Protein AF-A0A0L0F547-F1 (afdb_monomer_lite)

InterPro domains:
  IPR004342 EXS, C-terminal [PF03124] (2-113)

Structure (mmCIF, N/CA/C/O backbone):
data_AF-A0A0L0F547-F1
#
_entry.id   AF-A0A0L0F547-F1
#
loop_
_atom_site.group_PDB
_atom_site.id
_atom_site.type_symbol
_atom_site.label_atom_id
_atom_site.label_alt_id
_atom_site.label_comp_id
_atom_site.label_asym_id
_atom_site.label_entity_id
_atom_site.label_seq_id
_atom_site.pdbx_PDB_ins_code
_atom_site.Cartn_x
_atom_site.Cartn_y
_atom_site.Cartn_z
_atom_site.occupancy
_atom_site.B_iso_or_equiv
_atom_site.auth_seq_id
_atom_site.auth_comp_id
_atom_site.auth_asym_id
_atom_site.auth_atom_id
_atom_site.pdbx_PDB_model_num
ATOM 1 N N . MET A 1 1 ? 8.866 -9.710 11.357 1.00 60.00 1 MET A N 1
ATOM 2 C CA . MET A 1 1 ? 8.209 -8.411 11.625 1.00 60.00 1 MET A CA 1
ATOM 3 C C . MET A 1 1 ? 7.460 -7.922 10.390 1.00 60.00 1 MET A C 1
ATOM 5 O O . MET A 1 1 ? 6.244 -7.974 10.393 1.00 60.00 1 MET A O 1
ATOM 9 N N . VAL A 1 2 ? 8.153 -7.614 9.287 1.00 67.81 2 VAL A N 1
ATOM 10 C CA . VAL A 1 2 ? 7.543 -7.218 7.998 1.00 67.81 2 VAL A CA 1
ATOM 11 C C . VAL A 1 2 ? 6.485 -8.219 7.492 1.00 67.81 2 VAL A C 1
ATOM 13 O O . VAL A 1 2 ? 5.371 -7.823 7.172 1.00 67.81 2 VAL A O 1
ATOM 16 N N . GLY A 1 3 ? 6.766 -9.528 7.524 1.00 71.56 3 GLY A N 1
ATOM 17 C CA . GLY A 1 3 ? 5.803 -10.561 7.097 1.00 71.56 3 GLY A CA 1
ATOM 18 C C . GLY A 1 3 ? 4.481 -10.589 7.882 1.00 71.56 3 GLY A C 1
ATOM 19 O O . GLY A 1 3 ? 3.461 -11.004 7.344 1.00 71.56 3 GLY A O 1
ATOM 20 N N . ARG A 1 4 ? 4.462 -10.091 9.127 1.00 71.50 4 ARG A N 1
ATOM 21 C CA . ARG A 1 4 ? 3.231 -9.993 9.931 1.00 71.50 4 ARG A CA 1
ATOM 22 C C . ARG A 1 4 ? 2.361 -8.803 9.530 1.00 71.50 4 ARG A C 1
ATOM 24 O O . ARG A 1 4 ? 1.150 -8.873 9.695 1.00 71.50 4 ARG A O 1
ATOM 31 N N . VAL A 1 5 ? 2.953 -7.749 8.963 1.00 73.50 5 VAL A N 1
ATOM 32 C CA . VAL A 1 5 ? 2.209 -6.623 8.372 1.00 73.50 5 VAL A CA 1
ATOM 33 C C . VAL A 1 5 ? 1.443 -7.101 7.139 1.00 73.50 5 VAL A C 1
ATOM 35 O O . VAL A 1 5 ? 0.249 -6.834 7.016 1.00 73.50 5 VAL A O 1
ATOM 38 N N . PHE A 1 6 ? 2.096 -7.901 6.293 1.00 73.06 6 PHE A N 1
ATOM 39 C CA . PHE A 1 6 ? 1.463 -8.543 5.139 1.00 73.06 6 PHE A CA 1
ATOM 40 C C . PHE A 1 6 ? 0.390 -9.566 5.544 1.00 73.06 6 PHE A C 1
ATOM 42 O O . PHE A 1 6 ? -0.667 -9.626 4.924 1.00 73.06 6 PHE A O 1
ATOM 49 N N . ALA A 1 7 ? 0.614 -10.314 6.628 1.00 77.19 7 ALA A N 1
ATOM 50 C CA . ALA A 1 7 ? -0.363 -11.250 7.188 1.00 77.19 7 ALA A CA 1
ATOM 51 C C . ALA A 1 7 ? -1.404 -10.596 8.122 1.00 77.19 7 ALA A C 1
ATOM 53 O O . ALA A 1 7 ? -2.199 -11.311 8.734 1.00 77.19 7 ALA A O 1
ATOM 54 N N . SER A 1 8 ? -1.438 -9.260 8.227 1.00 70.56 8 SER A N 1
ATOM 55 C CA . SER A 1 8 ? -2.289 -8.532 9.182 1.00 70.56 8 SER A CA 1
ATOM 56 C C . SER A 1 8 ? -3.798 -8.818 9.140 1.00 70.56 8 SER A C 1
ATOM 58 O O . SER A 1 8 ? -4.406 -8.685 10.202 1.00 70.56 8 SER A O 1
ATOM 60 N N . PRO A 1 9 ? -4.433 -9.254 8.026 1.00 70.00 9 PRO A N 1
ATOM 61 C CA . PRO A 1 9 ? -5.834 -9.666 8.105 1.00 70.00 9 PRO A CA 1
ATOM 62 C C . PRO A 1 9 ? -6.044 -10.942 8.939 1.00 70.00 9 PRO A C 1
ATOM 64 O O . PRO A 1 9 ? -7.130 -11.151 9.474 1.00 70.00 9 PRO A O 1
ATOM 67 N N . PHE A 1 10 ? -5.017 -11.786 9.074 1.00 75.81 10 PHE A N 1
ATOM 68 C CA . PHE A 1 10 ? -5.123 -13.126 9.663 1.00 75.81 10 PHE A CA 1
ATOM 69 C C . PHE A 1 10 ? -4.425 -13.267 11.019 1.00 75.81 10 PHE A C 1
ATOM 71 O O . PHE A 1 10 ? -4.673 -14.237 11.731 1.00 75.81 10 PHE A O 1
ATOM 78 N N . VAL A 1 11 ? -3.556 -12.322 11.391 1.00 78.38 11 VAL A N 1
ATOM 79 C CA . VAL A 1 11 ? -2.782 -12.378 12.640 1.00 78.38 11 VAL A CA 1
ATOM 80 C C . VAL A 1 11 ? -3.126 -11.220 13.568 1.00 78.38 11 VAL A C 1
ATOM 82 O O . VAL A 1 11 ? -3.429 -10.115 13.121 1.00 78.38 11 VAL A O 1
ATOM 85 N N . SER A 1 12 ? -3.033 -11.455 14.878 1.00 79.25 12 SER A N 1
ATOM 86 C CA . SER A 1 12 ? -3.194 -10.391 15.868 1.00 79.25 12 SER A CA 1
ATOM 87 C C . SER A 1 12 ? -2.131 -9.303 15.675 1.00 79.25 12 SER A C 1
ATOM 89 O O . SER A 1 12 ? -0.949 -9.579 15.421 1.00 79.25 12 SER A O 1
ATOM 91 N N . VAL A 1 13 ? -2.569 -8.048 15.782 1.00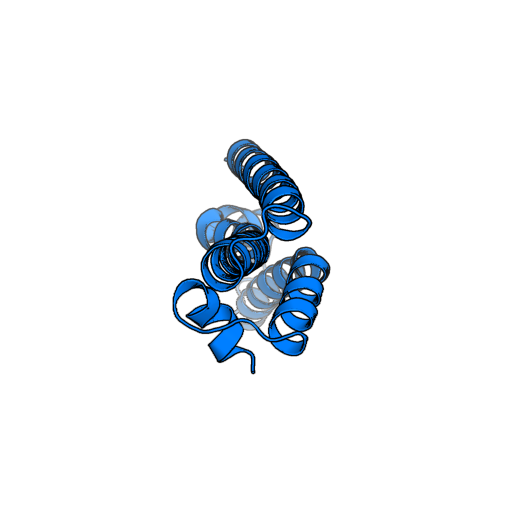 81.19 13 VAL A N 1
ATOM 92 C CA . VAL A 1 13 ? -1.759 -6.872 15.441 1.00 81.19 13 VAL A CA 1
ATOM 93 C C . VAL A 1 13 ? -1.141 -6.275 16.704 1.00 81.19 13 VAL A C 1
ATOM 95 O O . VAL A 1 13 ? -1.835 -5.720 17.567 1.00 81.19 13 VAL A O 1
ATOM 98 N N . GLY A 1 14 ? 0.186 -6.365 16.804 1.00 82.19 14 GLY A N 1
ATOM 99 C CA . GLY A 1 14 ? 0.954 -5.719 17.866 1.00 82.19 14 GLY A CA 1
ATOM 100 C C . GLY A 1 14 ? 1.199 -4.231 17.597 1.00 82.19 14 GLY A C 1
ATOM 101 O O . GLY A 1 14 ? 0.974 -3.725 16.499 1.00 82.19 14 GLY A O 1
ATOM 102 N N . PHE A 1 15 ? 1.719 -3.515 18.597 1.00 82.25 15 PHE A N 1
ATOM 103 C CA . PHE A 1 15 ? 2.152 -2.119 18.423 1.00 82.25 15 PHE A CA 1
ATOM 104 C C . PHE A 1 15 ? 3.232 -1.982 17.343 1.00 82.25 15 PHE A C 1
ATOM 106 O O . PHE A 1 15 ? 3.182 -1.073 16.522 1.00 82.25 15 PHE A O 1
ATOM 113 N N . ALA A 1 16 ? 4.181 -2.915 17.316 1.00 84.06 16 ALA A N 1
ATOM 114 C CA . ALA A 1 16 ? 5.309 -2.857 16.402 1.00 84.06 16 ALA A CA 1
ATOM 115 C C . ALA A 1 16 ? 4.889 -3.057 14.928 1.00 84.06 16 ALA A C 1
ATOM 117 O O . ALA A 1 16 ? 5.435 -2.405 14.042 1.00 84.06 16 ALA A O 1
ATOM 118 N N . ASP A 1 17 ? 3.873 -3.893 14.672 1.00 83.44 17 ASP A N 1
ATOM 119 C CA . ASP A 1 17 ? 3.290 -4.084 13.334 1.00 83.44 17 ASP A CA 1
ATOM 120 C C . ASP A 1 17 ? 2.523 -2.832 12.877 1.00 83.44 17 ASP A C 1
ATOM 122 O O . ASP A 1 17 ? 2.591 -2.449 11.708 1.00 83.44 17 ASP A O 1
ATOM 126 N N . PHE A 1 18 ? 1.821 -2.178 13.810 1.00 82.62 18 PHE A N 1
ATOM 127 C CA . PHE A 1 18 ? 1.139 -0.909 13.566 1.00 82.62 18 PHE A CA 1
ATOM 128 C C . PHE A 1 18 ? 2.149 0.196 13.236 1.00 82.62 18 PHE A C 1
ATOM 130 O O . PHE A 1 18 ? 2.045 0.839 12.194 1.00 82.62 18 PHE A O 1
ATOM 137 N N . TRP A 1 19 ? 3.176 0.380 14.069 1.00 86.31 19 TRP A N 1
ATOM 138 C CA . TRP A 1 19 ? 4.222 1.381 13.849 1.00 86.31 19 TRP A CA 1
ATOM 139 C C . TRP A 1 19 ? 4.921 1.191 12.499 1.00 86.31 19 TRP A C 1
ATOM 141 O O . TRP A 1 19 ? 5.005 2.135 11.718 1.00 86.31 19 TRP A O 1
ATOM 151 N N . LEU A 1 20 ? 5.332 -0.038 12.177 1.00 86.12 20 LEU A N 1
ATOM 152 C CA . LEU A 1 20 ? 6.005 -0.344 10.915 1.00 86.12 20 LEU A CA 1
ATOM 153 C C . LEU A 1 20 ? 5.129 -0.016 9.696 1.00 86.12 20 LEU A C 1
ATOM 155 O O . LEU A 1 20 ? 5.614 0.549 8.719 1.00 86.12 20 LEU A O 1
ATOM 159 N N . ALA A 1 21 ? 3.827 -0.299 9.768 1.00 86.25 21 ALA A N 1
ATOM 160 C CA . ALA A 1 21 ? 2.896 0.073 8.709 1.00 86.25 21 ALA A CA 1
ATOM 161 C C . ALA A 1 21 ? 2.712 1.601 8.568 1.00 86.25 21 ALA A C 1
ATOM 163 O O . ALA A 1 21 ? 2.412 2.059 7.472 1.00 86.25 21 ALA A O 1
ATOM 164 N N . ASP A 1 22 ? 2.915 2.397 9.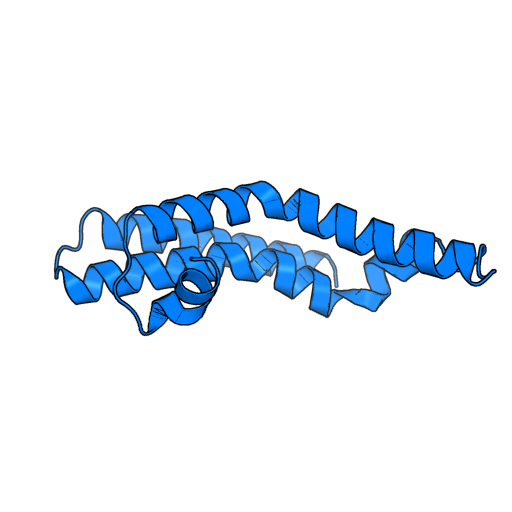634 1.00 85.31 22 ASP A N 1
ATOM 165 C CA . ASP A 1 22 ? 2.923 3.879 9.526 1.00 85.31 22 ASP A CA 1
ATOM 166 C C . ASP A 1 22 ? 4.100 4.329 8.683 1.00 85.31 22 ASP A C 1
ATOM 168 O O . ASP A 1 22 ? 3.979 5.173 7.799 1.00 85.31 22 ASP A O 1
ATOM 172 N N . GLN A 1 23 ? 5.258 3.735 8.969 1.00 90.62 23 GLN A N 1
ATOM 173 C CA . GLN A 1 23 ? 6.485 4.101 8.290 1.00 90.62 23 GLN A CA 1
ATOM 174 C C . GLN A 1 23 ? 6.356 3.797 6.798 1.00 90.62 23 GLN A C 1
ATOM 176 O O . GLN A 1 23 ? 6.695 4.641 5.977 1.00 90.62 23 GLN A O 1
ATOM 181 N N . PHE A 1 24 ? 5.743 2.665 6.431 1.00 87.69 24 PHE A N 1
ATOM 182 C CA . PHE A 1 24 ? 5.461 2.370 5.027 1.00 87.69 24 PHE A CA 1
ATOM 183 C C . PHE A 1 24 ? 4.548 3.397 4.355 1.00 87.69 24 PHE A C 1
ATOM 185 O O . PHE A 1 24 ? 4.801 3.729 3.201 1.00 87.69 24 PHE A O 1
ATOM 192 N N . THR A 1 25 ? 3.537 3.941 5.047 1.00 86.50 25 THR A N 1
ATOM 193 C CA . THR A 1 25 ? 2.701 5.009 4.466 1.00 86.50 25 THR A CA 1
ATOM 194 C C . THR A 1 25 ? 3.484 6.298 4.209 1.00 86.50 25 THR A C 1
ATOM 196 O O . THR A 1 25 ? 3.249 6.950 3.196 1.00 86.50 25 THR A O 1
ATOM 199 N N . SER A 1 26 ? 4.465 6.626 5.054 1.00 89.62 26 SER A N 1
ATOM 200 C CA . SER A 1 26 ? 5.354 7.781 4.852 1.00 89.62 26 SER A CA 1
ATOM 201 C C . SER A 1 26 ? 6.439 7.536 3.794 1.00 89.62 26 SER A C 1
ATOM 203 O O . SER A 1 26 ? 6.949 8.484 3.205 1.00 89.62 26 SER A O 1
ATOM 205 N N . CYS A 1 27 ? 6.783 6.274 3.520 1.00 90.94 27 CYS A N 1
ATOM 206 C CA . CYS A 1 27 ? 7.797 5.891 2.534 1.00 90.94 27 CYS A CA 1
ATOM 207 C C . CYS A 1 27 ? 7.245 5.661 1.116 1.00 90.94 27 CYS A C 1
ATOM 209 O O . CYS A 1 27 ? 8.023 5.309 0.233 1.00 90.94 27 CYS A O 1
ATOM 211 N N . VAL A 1 28 ? 5.944 5.859 0.862 1.00 89.75 28 VAL A N 1
ATOM 212 C CA . VAL A 1 28 ? 5.334 5.633 -0.469 1.00 89.75 28 VAL A CA 1
ATOM 213 C C . VAL A 1 28 ? 6.081 6.386 -1.571 1.00 89.75 28 VAL A C 1
ATOM 215 O O . VAL A 1 28 ? 6.473 5.774 -2.562 1.00 89.75 28 VAL A O 1
ATOM 218 N N . SER A 1 29 ? 6.339 7.683 -1.382 1.00 87.69 29 SER A N 1
ATOM 219 C CA . SER A 1 29 ? 7.067 8.497 -2.366 1.00 87.69 29 SER A CA 1
ATOM 220 C C . SER A 1 29 ? 8.481 7.969 -2.607 1.00 87.69 29 SER A C 1
ATOM 222 O O . SER A 1 29 ? 8.899 7.826 -3.749 1.00 87.69 29 SER A O 1
ATOM 224 N N . MET A 1 30 ? 9.175 7.563 -1.540 1.00 92.06 30 MET A N 1
ATOM 225 C CA . MET A 1 30 ? 10.511 6.973 -1.638 1.00 92.06 30 MET A CA 1
ATOM 226 C C . MET A 1 30 ? 10.507 5.672 -2.452 1.00 92.06 30 MET A C 1
ATOM 228 O O . MET A 1 30 ? 11.418 5.441 -3.243 1.00 92.06 30 MET A O 1
ATOM 232 N N . PHE A 1 31 ? 9.495 4.816 -2.286 1.00 90.25 31 PHE A N 1
ATOM 233 C CA . PHE A 1 31 ? 9.392 3.581 -3.067 1.00 90.25 31 PHE A CA 1
ATOM 234 C C . PHE A 1 31 ? 9.131 3.842 -4.551 1.00 90.25 31 PHE A C 1
ATOM 236 O O . PHE A 1 31 ? 9.632 3.097 -5.390 1.00 90.25 31 PHE A O 1
ATOM 243 N N . LEU A 1 32 ? 8.390 4.898 -4.882 1.00 88.81 32 LEU A N 1
ATOM 244 C CA . LEU A 1 32 ? 8.143 5.300 -6.267 1.00 88.81 32 LEU A CA 1
ATOM 245 C C . LEU A 1 32 ? 9.398 5.876 -6.921 1.00 88.81 32 LEU A C 1
ATOM 247 O O . LEU A 1 32 ? 9.720 5.499 -8.044 1.00 88.81 32 LEU A O 1
ATOM 251 N N . ASP A 1 33 ? 10.143 6.718 -6.203 1.00 90.19 33 ASP A N 1
ATOM 252 C CA . ASP A 1 33 ? 11.425 7.242 -6.685 1.00 90.19 33 ASP A CA 1
ATOM 253 C C . ASP A 1 33 ? 12.440 6.113 -6.889 1.00 90.19 33 ASP A C 1
ATOM 255 O O . ASP A 1 33 ? 13.209 6.114 -7.852 1.00 90.19 33 ASP A O 1
ATOM 259 N N . PHE A 1 34 ? 12.419 5.107 -6.013 1.00 91.75 34 PHE A N 1
ATOM 260 C CA . PHE A 1 34 ? 13.270 3.931 -6.145 1.00 91.75 34 PHE A CA 1
ATOM 261 C C . PHE A 1 34 ? 12.883 3.065 -7.352 1.00 91.75 34 PHE A C 1
ATOM 263 O O . PHE A 1 34 ? 13.758 2.618 -8.091 1.00 91.75 34 PHE A O 1
ATOM 270 N N . GLU A 1 35 ? 11.585 2.857 -7.590 1.00 90.56 35 GLU A N 1
ATOM 271 C CA . GLU A 1 35 ? 11.070 2.146 -8.766 1.00 90.56 35 GLU A CA 1
ATOM 272 C C . GLU A 1 35 ? 11.486 2.845 -10.068 1.00 90.56 35 GLU A C 1
ATOM 274 O O . GLU A 1 35 ? 12.049 2.204 -10.965 1.00 90.56 35 GLU A O 1
ATOM 279 N N . PHE A 1 36 ? 11.312 4.167 -10.119 1.00 89.94 36 PHE A N 1
ATOM 280 C CA . PHE A 1 36 ? 11.762 5.002 -11.225 1.00 89.94 36 PHE A CA 1
ATOM 281 C C . PHE A 1 36 ? 13.280 4.917 -11.424 1.00 89.94 36 PHE A C 1
ATOM 283 O O . PHE A 1 36 ? 13.747 4.673 -12.538 1.00 89.94 36 PHE A O 1
ATOM 290 N N . GLY A 1 37 ? 14.054 5.065 -10.345 1.00 90.56 37 GLY A N 1
ATOM 291 C CA . GLY A 1 37 ? 15.512 4.993 -10.371 1.00 90.56 37 GLY A CA 1
ATOM 292 C C . GLY A 1 37 ? 16.011 3.653 -10.904 1.00 90.56 37 GLY A C 1
ATOM 293 O O . GLY A 1 37 ? 16.857 3.628 -11.796 1.00 90.56 37 GLY A O 1
ATOM 294 N N . ILE 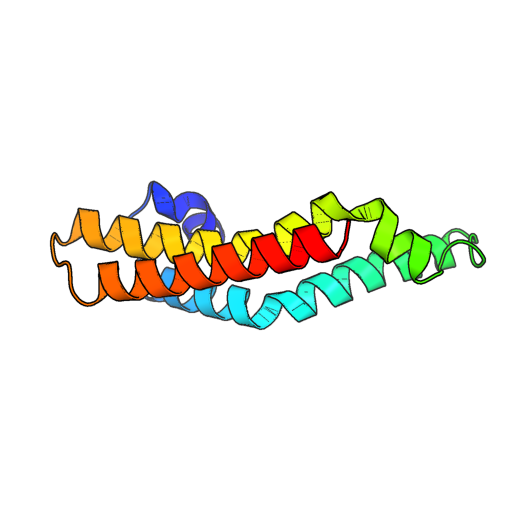A 1 38 ? 15.441 2.536 -10.438 1.00 91.56 38 ILE A N 1
ATOM 295 C CA . ILE A 1 38 ? 15.771 1.202 -10.959 1.00 91.56 38 ILE A CA 1
ATOM 296 C C . ILE A 1 38 ? 15.515 1.137 -12.465 1.00 91.56 38 ILE A C 1
ATOM 298 O O . ILE A 1 38 ? 16.383 0.671 -13.199 1.00 91.56 38 ILE A O 1
ATOM 302 N N . CYS A 1 39 ? 14.352 1.594 -12.937 1.00 90.69 39 CYS A N 1
ATOM 303 C CA . CYS A 1 39 ? 14.029 1.573 -14.363 1.00 90.69 39 CYS A CA 1
ATOM 304 C C . CYS A 1 39 ? 15.006 2.427 -15.186 1.00 90.69 39 CYS A C 1
ATOM 306 O O . CYS A 1 39 ? 15.557 1.953 -16.183 1.00 90.69 39 CYS A O 1
ATOM 308 N N . HIS A 1 40 ? 15.269 3.655 -14.735 1.00 90.94 40 HIS A N 1
ATOM 309 C CA . HIS A 1 40 ? 16.152 4.592 -15.418 1.00 90.94 40 HIS A CA 1
ATOM 310 C C . HIS A 1 40 ? 17.585 4.055 -15.509 1.00 90.94 40 HIS A C 1
ATOM 312 O O . HIS A 1 40 ? 18.147 3.967 -16.602 1.00 90.94 40 HIS A O 1
ATOM 318 N N . TYR A 1 41 ? 18.164 3.625 -14.383 1.00 91.94 41 TYR A N 1
ATOM 319 C CA . TYR A 1 41 ? 19.524 3.086 -14.363 1.00 91.94 41 TYR A CA 1
ATOM 320 C C . TYR A 1 41 ? 19.628 1.752 -15.110 1.00 91.94 41 TYR A C 1
ATOM 322 O O . TYR A 1 41 ? 20.608 1.541 -15.822 1.00 91.94 41 TYR A O 1
ATOM 330 N N . ALA A 1 42 ? 18.625 0.871 -15.029 1.00 91.69 42 ALA A N 1
ATOM 331 C CA . ALA A 1 42 ? 18.629 -0.384 -15.782 1.00 91.69 42 ALA A CA 1
ATOM 332 C C . ALA A 1 42 ? 18.669 -0.144 -17.301 1.00 91.69 42 ALA A C 1
ATOM 334 O O . ALA A 1 42 ? 19.478 -0.758 -17.996 1.00 91.69 42 ALA A O 1
ATOM 335 N N . LEU A 1 43 ? 17.847 0.777 -17.818 1.00 90.56 43 LEU A N 1
ATOM 336 C CA . LEU A 1 43 ? 17.852 1.140 -19.241 1.00 90.56 43 LEU A CA 1
ATOM 337 C C . LEU A 1 43 ? 19.141 1.858 -19.651 1.00 90.56 43 LEU A C 1
ATOM 339 O O . LEU A 1 43 ? 19.657 1.613 -20.743 1.00 90.56 43 LEU A O 1
ATOM 343 N N . TYR A 1 44 ? 19.684 2.703 -18.771 1.00 90.31 44 TYR A N 1
ATOM 344 C CA . TYR A 1 44 ? 20.948 3.394 -19.002 1.00 90.31 44 TYR A CA 1
ATOM 345 C C . TYR A 1 44 ? 22.115 2.410 -19.163 1.00 90.31 44 TYR A C 1
ATOM 347 O O . TYR A 1 44 ? 22.838 2.477 -20.156 1.00 90.31 44 TYR A O 1
ATOM 355 N N . TYR A 1 45 ? 22.275 1.459 -18.237 1.00 92.56 45 TYR A N 1
ATOM 356 C CA . TYR A 1 45 ? 23.352 0.464 -18.303 1.00 92.56 45 TYR A CA 1
ATOM 357 C C . TYR A 1 45 ? 23.144 -0.589 -19.400 1.00 92.56 45 TYR A C 1
ATOM 359 O O . TYR A 1 45 ? 24.118 -1.159 -19.883 1.00 92.56 45 TYR A O 1
ATOM 367 N N . ALA A 1 46 ? 21.905 -0.810 -19.845 1.00 91.12 46 ALA A N 1
ATOM 368 C CA . ALA A 1 46 ? 21.600 -1.649 -21.004 1.00 91.12 46 ALA A CA 1
ATOM 369 C C . ALA A 1 46 ? 21.905 -0.970 -22.360 1.00 91.12 46 ALA A C 1
ATOM 371 O O . ALA A 1 46 ? 21.683 -1.573 -23.407 1.00 91.12 46 ALA A O 1
ATOM 372 N N . GLY A 1 47 ? 22.388 0.280 -22.371 1.00 88.75 47 GLY A N 1
ATOM 373 C CA . GLY A 1 47 ? 22.686 1.036 -23.595 1.00 88.75 47 GLY A CA 1
ATOM 374 C C . GLY A 1 47 ? 21.455 1.654 -24.270 1.00 88.75 47 GLY A C 1
ATOM 375 O O . GLY A 1 47 ? 21.553 2.246 -25.346 1.00 88.75 47 GLY A O 1
ATOM 376 N N . HIS A 1 48 ? 20.283 1.574 -23.636 1.00 88.25 48 HIS A N 1
ATOM 377 C CA . HIS A 1 48 ? 19.019 2.114 -24.135 1.00 88.25 48 HIS A CA 1
ATOM 378 C C . HIS A 1 48 ? 18.773 3.552 -23.650 1.00 88.25 48 HIS A C 1
ATOM 380 O O . HIS A 1 48 ? 17.693 3.888 -23.169 1.00 88.25 48 HIS A O 1
ATOM 386 N N . HIS A 1 49 ? 19.760 4.439 -23.811 1.00 84.06 49 HIS A N 1
ATOM 387 C CA . HIS A 1 49 ? 19.714 5.812 -23.282 1.00 84.06 49 HIS A CA 1
ATOM 388 C C . HIS A 1 49 ? 18.505 6.633 -23.761 1.00 84.06 49 HIS A C 1
ATOM 390 O O . HIS A 1 49 ? 17.989 7.455 -23.015 1.00 84.06 49 HIS A O 1
ATOM 396 N N . ARG A 1 50 ? 18.023 6.391 -24.988 1.00 80.88 50 ARG A N 1
ATOM 397 C CA . ARG A 1 50 ? 16.829 7.062 -2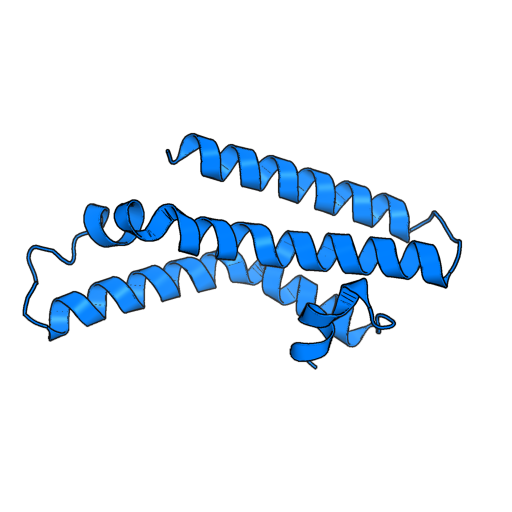5.540 1.00 80.88 50 ARG A CA 1
ATOM 398 C C . ARG A 1 50 ? 15.513 6.587 -24.920 1.00 80.88 50 ARG A C 1
ATOM 400 O O . ARG A 1 50 ? 14.523 7.296 -25.015 1.00 80.88 50 ARG A O 1
ATOM 407 N N . LEU A 1 51 ? 15.499 5.389 -24.332 1.00 81.00 51 LEU A N 1
ATOM 408 C CA . LEU A 1 51 ? 14.330 4.810 -23.665 1.00 81.00 51 LEU A CA 1
ATOM 409 C C . LEU A 1 51 ? 14.329 5.095 -22.158 1.00 81.00 51 LEU A C 1
ATOM 411 O O . LEU A 1 51 ? 13.284 4.968 -21.532 1.00 81.00 51 LEU A O 1
ATOM 415 N N . ALA A 1 52 ? 15.458 5.525 -21.583 1.00 80.00 52 ALA A N 1
ATOM 416 C CA . ALA A 1 52 ? 15.588 5.945 -20.184 1.00 80.00 52 ALA A CA 1
ATOM 417 C C . ALA A 1 52 ? 14.927 7.316 -19.900 1.00 80.00 52 ALA A C 1
ATOM 419 O O . ALA A 1 52 ? 15.413 8.094 -19.082 1.00 80.00 52 ALA A O 1
ATOM 420 N N . ASP A 1 53 ? 13.836 7.626 -20.596 1.00 82.69 53 ASP A N 1
ATOM 421 C CA . ASP A 1 53 ? 13.048 8.837 -20.403 1.00 82.69 53 ASP A CA 1
ATOM 422 C C . ASP A 1 53 ? 11.944 8.624 -19.353 1.00 82.69 53 ASP A C 1
ATOM 424 O O . ASP A 1 53 ? 11.504 7.499 -19.085 1.00 82.69 53 ASP A O 1
ATOM 428 N N . SER A 1 54 ? 11.476 9.734 -18.779 1.00 76.50 54 SER A N 1
ATOM 429 C CA . SER A 1 54 ? 10.413 9.769 -17.780 1.00 76.50 54 SER A CA 1
ATOM 430 C C . SER A 1 54 ? 9.142 9.077 -18.268 1.00 76.50 54 SER A C 1
ATOM 432 O O . SER A 1 54 ? 8.545 8.292 -17.534 1.00 76.50 54 SER A O 1
ATOM 434 N N . SER A 1 55 ? 8.777 9.283 -19.536 1.00 77.75 55 SER A N 1
ATOM 435 C CA . SER A 1 55 ? 7.588 8.684 -20.147 1.00 77.75 55 SER A CA 1
ATOM 436 C C . SER A 1 55 ? 7.602 7.150 -20.090 1.00 77.75 55 SER A C 1
ATOM 438 O O . SER A 1 55 ? 6.640 6.545 -19.626 1.00 77.75 55 SER A O 1
ATOM 440 N N . THR A 1 56 ? 8.712 6.509 -20.460 1.00 81.69 56 THR A N 1
ATOM 441 C CA . THR A 1 56 ? 8.829 5.042 -20.511 1.00 81.69 56 THR A CA 1
ATOM 442 C C . THR A 1 56 ? 8.771 4.405 -19.123 1.00 81.69 56 THR A C 1
ATOM 444 O O . THR A 1 56 ? 8.051 3.426 -18.924 1.00 81.69 56 THR A O 1
ATOM 447 N N . CYS A 1 57 ? 9.504 4.956 -18.151 1.00 82.75 57 CYS A N 1
ATOM 448 C CA . CYS A 1 57 ? 9.559 4.395 -16.799 1.00 82.75 57 CYS A CA 1
ATOM 449 C C . CYS A 1 57 ? 8.317 4.728 -15.956 1.00 82.75 57 CYS A C 1
ATOM 451 O O . CYS A 1 57 ? 7.922 3.928 -15.114 1.00 82.75 57 CYS A O 1
ATOM 453 N N . SER A 1 58 ? 7.663 5.865 -16.214 1.00 79.56 58 SER A N 1
ATOM 454 C CA . SER A 1 58 ? 6.469 6.319 -15.489 1.00 79.56 58 SER A CA 1
ATOM 455 C C . SER A 1 58 ? 5.170 5.713 -16.044 1.00 79.56 58 SER A C 1
ATOM 457 O O . SER A 1 58 ? 4.333 5.254 -15.263 1.00 79.56 58 SER A O 1
ATOM 459 N N . SER A 1 59 ? 5.005 5.679 -17.375 1.00 70.88 59 SER A N 1
ATOM 460 C CA . SER A 1 59 ? 3.765 5.256 -18.051 1.00 70.88 59 SER A CA 1
ATOM 461 C C . SER A 1 59 ? 3.644 3.736 -18.174 1.00 70.88 59 SER A C 1
ATOM 463 O O . SER A 1 59 ? 2.601 3.159 -17.867 1.00 70.88 59 SER A O 1
ATOM 465 N N . ASN A 1 60 ? 4.726 3.049 -18.552 1.00 69.06 60 ASN A N 1
ATOM 466 C CA . ASN A 1 60 ? 4.663 1.623 -18.886 1.00 69.06 60 ASN A CA 1
ATOM 467 C C . ASN A 1 60 ? 4.524 0.708 -17.649 1.00 69.06 60 ASN A C 1
ATOM 469 O O . ASN A 1 60 ? 4.386 -0.508 -17.769 1.00 69.06 60 ASN A O 1
ATOM 473 N N . ARG A 1 61 ? 4.585 1.285 -16.440 1.00 72.06 61 ARG A N 1
ATOM 474 C CA . ARG A 1 61 ? 4.560 0.577 -15.151 1.00 72.06 61 ARG A CA 1
ATOM 475 C C . ARG A 1 61 ? 3.447 1.040 -14.215 1.00 72.06 61 ARG A C 1
ATOM 477 O O . ARG A 1 61 ? 3.525 0.832 -13.001 1.00 72.06 61 ARG A O 1
ATOM 484 N N . TRP A 1 62 ? 2.370 1.577 -14.786 1.00 76.62 62 TRP A N 1
ATOM 485 C CA . TRP A 1 62 ? 1.163 1.966 -14.056 1.00 76.62 62 TRP A CA 1
ATOM 486 C C . TRP A 1 62 ? 0.662 0.924 -13.028 1.00 76.62 62 TRP A C 1
ATOM 488 O O . TRP A 1 62 ? 0.320 1.349 -11.922 1.00 76.62 62 TRP A O 1
ATOM 498 N N . PRO A 1 63 ? 0.684 -0.414 -13.268 1.00 82.00 63 PRO A N 1
ATOM 499 C CA . PRO A 1 63 ? 0.150 -1.360 -12.290 1.00 82.00 63 PRO A CA 1
ATOM 500 C C . PRO A 1 63 ? 1.052 -1.435 -11.057 1.00 82.00 63 PRO A C 1
ATOM 502 O O . PRO A 1 63 ? 0.571 -1.447 -9.930 1.00 82.00 63 PRO A O 1
ATOM 505 N N . ILE A 1 64 ? 2.374 -1.447 -11.261 1.00 84.75 64 ILE A N 1
ATOM 506 C CA . ILE A 1 64 ? 3.367 -1.534 -10.182 1.00 84.75 64 ILE A CA 1
ATOM 507 C C . ILE A 1 64 ? 3.281 -0.288 -9.301 1.00 84.75 64 ILE A C 1
ATOM 509 O O . ILE A 1 64 ? 3.234 -0.396 -8.077 1.00 84.75 64 ILE A O 1
ATOM 513 N N . ARG A 1 65 ? 3.193 0.891 -9.921 1.00 85.25 65 ARG A N 1
ATOM 514 C CA . ARG A 1 65 ? 3.056 2.160 -9.199 1.00 85.25 65 ARG A CA 1
ATOM 515 C C . ARG A 1 65 ? 1.741 2.218 -8.422 1.00 85.25 65 ARG A C 1
ATOM 517 O O . ARG A 1 65 ? 1.756 2.576 -7.247 1.00 85.25 65 ARG A O 1
ATOM 524 N N . ALA A 1 66 ? 0.635 1.770 -9.020 1.00 85.62 66 ALA A N 1
ATOM 525 C CA . ALA A 1 66 ? -0.651 1.641 -8.335 1.00 85.62 66 ALA A CA 1
ATOM 526 C C . ALA A 1 66 ? -0.561 0.726 -7.099 1.00 85.62 66 ALA A C 1
ATOM 528 O O . ALA A 1 66 ? -1.051 1.089 -6.028 1.00 85.62 66 ALA A O 1
ATOM 529 N N . PHE A 1 67 ? 0.127 -0.417 -7.199 1.00 87.12 67 PHE A N 1
ATOM 530 C CA . PHE A 1 67 ? 0.364 -1.290 -6.046 1.00 87.12 67 PHE A CA 1
ATOM 531 C C . PHE A 1 67 ? 1.167 -0.591 -4.943 1.00 87.12 67 PHE A C 1
ATOM 533 O O . PHE A 1 67 ? 0.771 -0.663 -3.780 1.00 87.12 67 PHE A O 1
ATOM 540 N N . ILE A 1 68 ? 2.255 0.110 -5.280 1.00 87.81 68 ILE A N 1
ATOM 541 C CA . ILE A 1 68 ? 3.091 0.829 -4.301 1.00 87.81 68 ILE A CA 1
ATOM 542 C C . ILE A 1 68 ? 2.282 1.901 -3.555 1.00 87.81 68 ILE A C 1
ATOM 544 O O . ILE A 1 68 ? 2.435 2.054 -2.344 1.00 87.81 68 ILE A O 1
ATOM 548 N N . TYR A 1 69 ? 1.387 2.600 -4.254 1.00 85.62 69 TYR A N 1
ATOM 549 C CA . TYR A 1 69 ? 0.505 3.602 -3.663 1.00 85.62 69 TYR A CA 1
ATOM 550 C C . TYR A 1 69 ? -0.567 2.999 -2.736 1.00 85.62 69 TYR A C 1
ATOM 552 O O . TYR A 1 69 ? -0.803 3.511 -1.641 1.00 85.62 69 TYR A O 1
ATOM 560 N N . VAL A 1 70 ? -1.228 1.916 -3.159 1.00 88.81 70 VAL A N 1
ATOM 561 C CA . VAL A 1 70 ? -2.394 1.350 -2.455 1.00 88.81 70 VAL A CA 1
ATOM 562 C C . VAL A 1 70 ? -1.994 0.467 -1.271 1.00 88.81 70 VAL A C 1
ATOM 564 O O . VAL A 1 70 ? -2.663 0.482 -0.234 1.00 88.81 70 VAL A O 1
ATOM 567 N N . LEU A 1 71 ? -0.908 -0.303 -1.397 1.00 88.38 71 LEU A N 1
ATOM 568 C CA . LEU A 1 71 ? -0.535 -1.335 -0.424 1.00 88.38 71 LEU A CA 1
ATOM 569 C C . LEU A 1 71 ? -0.367 -0.803 1.013 1.00 88.38 71 LEU A C 1
ATOM 571 O O . LEU A 1 71 ? -0.938 -1.403 1.927 1.00 88.38 71 LEU A O 1
ATOM 575 N N . PRO A 1 72 ? 0.340 0.314 1.271 1.00 86.50 72 PRO A N 1
ATOM 576 C CA . PRO A 1 72 ? 0.550 0.785 2.642 1.00 86.50 72 PRO A CA 1
ATOM 577 C C . PRO A 1 72 ? -0.742 1.239 3.326 1.00 86.50 72 PRO A C 1
ATOM 579 O O . PRO A 1 72 ? -0.985 0.901 4.489 1.00 86.50 72 PRO A O 1
ATOM 582 N N . ALA A 1 73 ? -1.607 1.948 2.593 1.00 87.38 73 ALA A N 1
ATOM 583 C CA . ALA A 1 73 ? -2.915 2.365 3.091 1.00 87.38 73 ALA A CA 1
ATOM 584 C C . ALA A 1 73 ? -3.824 1.153 3.360 1.00 87.38 73 ALA A C 1
ATOM 586 O O . ALA A 1 73 ? -4.512 1.108 4.383 1.00 87.38 73 ALA A O 1
ATOM 587 N N . TRP A 1 74 ? -3.761 0.131 2.499 1.00 87.81 74 TRP A N 1
ATOM 588 C CA . TRP A 1 74 ? -4.495 -1.120 2.679 1.00 87.81 74 TRP A CA 1
ATOM 589 C C . TRP A 1 74 ? -4.072 -1.867 3.946 1.00 87.81 74 TRP A C 1
ATOM 591 O O . TRP A 1 74 ? -4.929 -2.267 4.735 1.00 87.81 74 TRP A O 1
ATOM 601 N N . PHE A 1 75 ? -2.767 -2.011 4.204 1.00 86.94 75 PHE A N 1
ATOM 602 C CA . PHE A 1 75 ? -2.300 -2.676 5.426 1.00 86.94 75 PHE A CA 1
ATOM 603 C C . PHE A 1 75 ? -2.768 -1.953 6.685 1.00 86.94 75 PHE A C 1
ATOM 605 O O . PHE A 1 75 ? -3.158 -2.601 7.657 1.00 86.94 75 PHE A O 1
ATOM 612 N N . ARG A 1 76 ? -2.803 -0.617 6.669 1.00 85.94 76 ARG A N 1
ATOM 613 C CA . ARG A 1 76 ? -3.336 0.157 7.794 1.00 85.94 76 ARG A CA 1
ATOM 614 C C . ARG A 1 76 ? -4.830 -0.026 7.994 1.00 85.94 76 ARG A C 1
ATOM 616 O O . ARG A 1 76 ? -5.263 -0.200 9.135 1.00 85.94 76 ARG A O 1
ATOM 623 N N . PHE A 1 77 ? -5.601 -0.055 6.915 1.00 88.00 77 PHE A N 1
ATOM 624 C CA . PHE A 1 77 ? -7.021 -0.376 6.976 1.00 88.00 77 PHE A CA 1
ATOM 625 C C . PHE A 1 77 ? -7.256 -1.777 7.571 1.00 88.00 77 PHE A C 1
ATOM 627 O O . PHE A 1 77 ? -7.982 -1.911 8.559 1.00 88.00 77 PHE A O 1
ATOM 634 N N . ALA A 1 78 ? -6.567 -2.798 7.049 1.00 87.12 78 ALA A N 1
ATOM 635 C CA . ALA A 1 78 ? -6.686 -4.182 7.506 1.00 87.12 78 ALA A CA 1
ATOM 636 C C . ALA A 1 78 ? -6.312 -4.346 8.990 1.00 87.12 78 ALA A 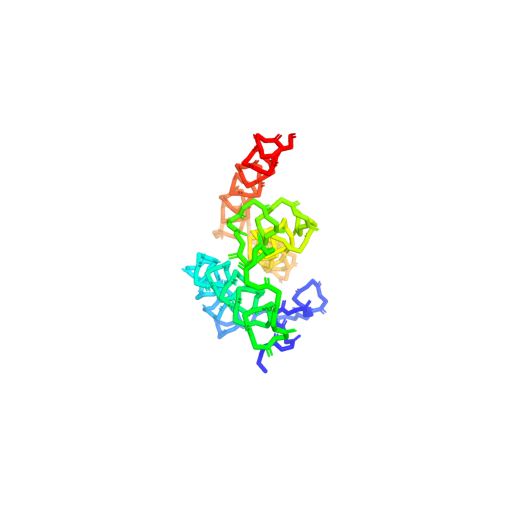C 1
ATOM 638 O O . ALA A 1 78 ? -7.028 -5.007 9.743 1.00 87.12 78 ALA A O 1
ATOM 639 N N . GLN A 1 79 ? -5.243 -3.686 9.445 1.00 86.81 79 GLN A N 1
ATOM 640 C CA . GLN A 1 79 ? -4.824 -3.708 10.848 1.00 86.81 79 GLN A CA 1
ATOM 641 C C . GLN A 1 79 ? -5.851 -3.064 11.791 1.00 86.81 79 GLN A C 1
ATOM 643 O O . GLN A 1 79 ? -6.101 -3.585 12.882 1.00 86.81 79 GLN A O 1
ATOM 648 N N . CYS A 1 80 ? -6.447 -1.936 11.390 1.00 85.88 80 CYS A N 1
ATOM 649 C CA . CYS A 1 80 ? -7.473 -1.258 12.187 1.00 85.88 80 CYS A CA 1
ATOM 650 C C . CYS A 1 80 ? -8.745 -2.106 12.290 1.00 85.88 80 CYS A C 1
ATOM 652 O O . CYS A 1 80 ? -9.317 -2.231 13.373 1.00 85.88 80 CYS A O 1
ATOM 654 N N . LEU A 1 81 ? -9.141 -2.736 11.182 1.00 85.81 81 LEU A N 1
ATOM 655 C CA . LEU A 1 81 ? -10.300 -3.617 11.134 1.00 85.81 81 LEU A CA 1
ATOM 656 C C . LEU A 1 81 ? -10.084 -4.887 11.971 1.00 85.81 81 LEU A C 1
ATOM 658 O O . LEU A 1 81 ? -10.957 -5.268 12.747 1.00 85.81 81 LEU A O 1
ATOM 662 N N . ARG A 1 82 ? -8.896 -5.503 11.898 1.00 86.62 82 ARG A N 1
ATOM 663 C CA . ARG A 1 82 ? -8.560 -6.666 12.730 1.00 86.62 82 ARG A CA 1
ATOM 664 C C . ARG A 1 82 ? -8.609 -6.330 14.220 1.00 86.62 82 ARG A C 1
ATOM 666 O O . ARG A 1 82 ? -9.181 -7.090 14.993 1.00 86.62 82 ARG A O 1
ATOM 673 N N . ARG A 1 83 ? -8.077 -5.171 14.626 1.00 83.62 83 ARG A N 1
ATOM 674 C CA . ARG A 1 83 ? -8.154 -4.719 16.026 1.00 83.62 83 ARG A CA 1
ATOM 675 C C . ARG A 1 83 ? -9.575 -4.456 16.501 1.00 83.62 83 ARG A C 1
ATOM 677 O O . ARG A 1 83 ? -9.868 -4.737 17.660 1.00 83.62 83 ARG A O 1
ATOM 684 N N . TYR A 1 84 ? -10.445 -3.945 15.634 1.00 84.56 84 TYR A N 1
ATOM 685 C CA . TYR A 1 84 ? -11.865 -3.825 15.947 1.00 84.56 84 TYR A CA 1
ATOM 686 C C . TYR A 1 84 ? -12.494 -5.199 16.221 1.00 84.56 84 TYR A C 1
ATOM 688 O O . TYR A 1 84 ? -13.133 -5.367 17.255 1.00 84.56 84 TYR A O 1
ATOM 696 N N . PHE A 1 85 ? -12.240 -6.196 15.367 1.00 84.56 85 PHE A N 1
ATOM 697 C CA . PHE A 1 85 ? -12.742 -7.557 15.588 1.00 84.56 85 PHE A CA 1
ATOM 698 C C . PHE A 1 85 ? -12.169 -8.219 16.848 1.00 84.56 85 PHE A C 1
ATOM 700 O O . PHE A 1 85 ? -12.898 -8.917 17.543 1.00 84.56 85 PHE A O 1
ATOM 707 N N . ASP A 1 86 ? -10.893 -7.981 17.164 1.00 83.88 86 ASP A N 1
ATOM 708 C CA . ASP A 1 86 ? -10.239 -8.578 18.336 1.00 83.88 86 ASP A CA 1
ATOM 709 C C . ASP A 1 86 ? -10.680 -7.944 19.666 1.00 83.88 86 ASP A C 1
ATOM 711 O O . ASP A 1 86 ? -10.719 -8.627 20.685 1.00 83.88 86 ASP A O 1
ATOM 715 N N . THR A 1 87 ? -10.990 -6.643 19.683 1.00 84.50 87 THR A N 1
ATOM 716 C CA . THR A 1 87 ? -11.298 -5.909 20.927 1.00 84.50 87 THR A CA 1
ATOM 717 C C . THR A 1 87 ? -12.780 -5.601 21.119 1.00 84.50 87 THR A C 1
ATOM 719 O O . THR A 1 87 ? -13.181 -5.269 22.231 1.00 84.50 87 THR A O 1
ATOM 722 N N . GLY A 1 88 ? -13.592 -5.635 20.057 1.00 80.69 88 GLY A N 1
ATOM 723 C CA . GLY A 1 88 ? -14.993 -5.193 20.069 1.00 80.69 88 GLY A CA 1
ATOM 724 C C . GLY A 1 88 ? -15.184 -3.681 20.270 1.00 80.69 88 GLY A C 1
ATOM 725 O O . GLY A 1 88 ? -16.303 -3.178 20.171 1.00 80.69 88 GLY A O 1
ATOM 726 N N . SER A 1 89 ? -14.107 -2.931 20.520 1.00 80.38 89 SER A N 1
ATOM 727 C CA . SER A 1 89 ? -14.149 -1.496 20.791 1.00 80.38 89 SER A CA 1
ATOM 728 C C . SER A 1 89 ? -14.144 -0.697 19.491 1.00 80.38 89 SER A C 1
ATOM 730 O O . SER A 1 89 ? -13.145 -0.644 18.771 1.00 80.38 89 SER A O 1
ATOM 732 N N . ALA A 1 90 ? -15.262 -0.029 19.196 1.00 77.81 90 ALA A N 1
ATOM 733 C CA . ALA A 1 90 ? -15.390 0.822 18.011 1.00 77.81 90 ALA A CA 1
ATOM 734 C C . ALA A 1 90 ? -14.414 2.015 18.038 1.00 77.81 90 ALA A C 1
ATOM 736 O O . ALA A 1 90 ? -13.830 2.372 17.014 1.00 77.81 90 ALA A O 1
ATOM 737 N N . TYR A 1 91 ? -14.180 2.606 19.210 1.00 79.19 91 TYR A N 1
ATOM 738 C CA . TYR A 1 91 ? -13.202 3.676 19.397 1.00 79.19 91 TYR A CA 1
ATOM 739 C C . TYR A 1 91 ? -11.915 3.124 20.029 1.00 79.19 91 TYR A C 1
ATOM 741 O O . TYR A 1 91 ? -12.015 2.374 20.999 1.00 79.19 91 TYR A O 1
ATOM 749 N N . PRO A 1 92 ? -10.709 3.481 19.545 1.00 78.50 92 PRO A N 1
ATOM 750 C CA . PRO A 1 92 ? -10.381 4.360 18.411 1.00 78.50 92 PRO A CA 1
ATOM 751 C C . PRO A 1 92 ? -10.234 3.621 17.060 1.00 78.50 92 PRO A C 1
ATOM 753 O O . PRO A 1 92 ? -9.810 4.213 16.065 1.00 78.50 92 PRO A O 1
ATOM 756 N N . HIS A 1 93 ? -10.511 2.316 17.007 1.00 82.06 93 HIS A N 1
ATOM 757 C CA . HIS A 1 93 ? -10.127 1.457 15.882 1.00 82.06 93 HIS A CA 1
ATOM 758 C C . HIS A 1 93 ? -10.923 1.716 14.599 1.00 82.06 93 HIS A C 1
ATOM 760 O O . HIS A 1 93 ? -10.327 1.830 13.528 1.00 82.06 93 HIS A O 1
ATOM 766 N N . LEU A 1 94 ? -12.242 1.891 14.699 1.00 80.25 94 LEU A N 1
ATOM 767 C CA . LEU A 1 94 ? -13.111 2.112 13.543 1.00 80.25 94 LEU A CA 1
ATOM 768 C C . LEU A 1 94 ? -12.942 3.521 12.957 1.00 80.25 94 LEU A C 1
ATOM 770 O O . LEU A 1 94 ? -12.965 3.695 11.742 1.00 80.25 94 LEU A O 1
ATOM 774 N N . VAL A 1 95 ? -12.678 4.519 13.809 1.00 86.19 95 VAL A N 1
ATOM 775 C CA . VAL A 1 95 ? -12.364 5.894 13.376 1.00 86.19 95 VAL A CA 1
ATOM 776 C C . VAL A 1 95 ? -11.067 5.919 12.566 1.00 86.19 95 VAL A C 1
ATOM 778 O O . VAL A 1 95 ? -11.010 6.514 11.489 1.00 86.19 95 VAL A O 1
ATOM 781 N N . ASN A 1 96 ? -10.035 5.216 13.040 1.00 84.44 96 ASN A N 1
ATOM 782 C CA . ASN A 1 96 ? -8.790 5.077 12.291 1.00 84.44 96 ASN A CA 1
ATOM 783 C C . ASN A 1 96 ? -8.992 4.283 10.993 1.00 84.44 96 ASN A C 1
ATOM 785 O O . ASN A 1 96 ? -8.467 4.690 9.960 1.00 84.44 96 ASN A O 1
ATOM 789 N N . ALA A 1 97 ? -9.799 3.217 10.998 1.00 85.06 97 ALA A N 1
ATOM 790 C CA . ALA A 1 97 ? -10.147 2.497 9.771 1.00 85.06 97 ALA A CA 1
ATOM 791 C C . ALA A 1 97 ? -10.821 3.421 8.739 1.00 85.06 97 ALA A C 1
ATOM 793 O O . ALA A 1 97 ? -10.456 3.397 7.564 1.00 85.06 97 ALA A O 1
ATOM 794 N N . GLY A 1 98 ? -11.736 4.291 9.179 1.00 85.88 98 GLY A N 1
ATOM 795 C CA . GLY A 1 98 ? -12.366 5.305 8.331 1.00 85.88 98 GLY A CA 1
ATOM 796 C C . GLY A 1 98 ? -11.354 6.278 7.722 1.00 85.88 98 GLY A C 1
ATOM 797 O O . GLY A 1 98 ? -11.366 6.499 6.512 1.00 85.88 98 GLY A O 1
ATOM 798 N N . LYS A 1 99 ? -10.408 6.784 8.523 1.00 87.88 99 LYS A N 1
ATOM 799 C CA . LYS A 1 99 ? -9.312 7.640 8.036 1.00 87.88 99 LYS A CA 1
ATOM 800 C C . LYS A 1 99 ? -8.514 6.964 6.914 1.00 87.88 99 LYS A C 1
ATOM 802 O O . LYS A 1 99 ? -8.302 7.573 5.870 1.00 87.88 99 LYS A O 1
ATOM 807 N N . TYR A 1 100 ? -8.105 5.708 7.100 1.00 86.00 100 TYR A N 1
ATOM 808 C CA . TYR A 1 100 ? -7.337 4.978 6.082 1.00 86.00 100 TYR A CA 1
ATOM 809 C C . TYR A 1 100 ? -8.182 4.574 4.868 1.00 86.00 100 TYR A C 1
ATOM 811 O O . TYR A 1 100 ? -7.652 4.489 3.763 1.00 86.00 100 TYR A O 1
ATOM 819 N N . THR A 1 101 ? -9.496 4.406 5.037 1.00 87.69 101 THR A N 1
ATOM 820 C CA . THR A 1 101 ? -10.431 4.223 3.916 1.00 87.69 101 THR A CA 1
ATOM 821 C C . THR A 1 101 ? -10.486 5.477 3.046 1.00 87.69 101 THR A C 1
ATOM 823 O O . THR A 1 101 ? -10.395 5.378 1.827 1.00 87.69 101 THR A O 1
ATOM 826 N N . ALA A 1 102 ? -10.554 6.668 3.649 1.00 87.94 102 ALA A N 1
ATOM 827 C CA . ALA A 1 102 ? -10.490 7.924 2.903 1.00 87.94 102 ALA A CA 1
ATOM 828 C C . ALA A 1 102 ? -9.154 8.077 2.155 1.00 87.94 102 ALA A C 1
ATOM 830 O O . ALA A 1 102 ? -9.146 8.501 1.001 1.00 87.94 102 ALA A O 1
ATOM 831 N N . SER A 1 103 ? -8.036 7.669 2.770 1.00 86.12 103 SER A N 1
ATOM 832 C CA . SER A 1 103 ? -6.736 7.619 2.088 1.00 86.12 103 SER A CA 1
ATOM 833 C C . SER A 1 103 ? -6.747 6.669 0.889 1.00 86.12 103 SER A C 1
ATOM 835 O O . SER A 1 103 ? -6.296 7.065 -0.178 1.00 86.12 103 SER A O 1
ATOM 837 N N . LEU A 1 104 ? -7.312 5.463 1.021 1.00 87.38 104 LEU A N 1
ATOM 838 C CA . LEU A 1 104 ? -7.451 4.515 -0.094 1.00 87.38 104 LEU A CA 1
ATOM 839 C C . LEU A 1 104 ? -8.267 5.101 -1.247 1.00 87.38 104 LEU A C 1
ATOM 841 O O . LEU A 1 104 ? -7.864 4.992 -2.400 1.00 87.38 104 LEU A O 1
ATOM 845 N N . VAL A 1 105 ? -9.388 5.754 -0.939 1.00 88.19 105 VAL A N 1
ATOM 846 C CA . VAL A 1 105 ? -10.234 6.409 -1.942 1.00 88.19 105 VAL A CA 1
ATOM 847 C C . VAL A 1 105 ? -9.466 7.520 -2.659 1.00 88.19 105 VAL A C 1
ATOM 849 O O . VAL A 1 105 ? -9.447 7.549 -3.887 1.00 88.19 105 VAL A O 1
ATOM 852 N N . ALA A 1 106 ? -8.777 8.391 -1.916 1.00 87.62 106 ALA A N 1
ATOM 853 C CA . ALA A 1 106 ? -7.950 9.448 -2.496 1.00 87.62 106 ALA A CA 1
ATOM 854 C C . ALA A 1 106 ? -6.849 8.880 -3.404 1.00 87.62 106 ALA A C 1
ATOM 856 O O . ALA A 1 106 ? -6.636 9.383 -4.502 1.00 87.62 106 ALA A O 1
ATOM 857 N N . THR A 1 107 ? -6.193 7.799 -2.978 1.00 85.62 107 THR A N 1
ATOM 858 C CA . THR A 1 107 ? -5.178 7.104 -3.772 1.00 85.62 107 THR A CA 1
ATOM 859 C C . THR A 1 107 ? -5.750 6.503 -5.057 1.00 85.62 107 THR A C 1
ATOM 861 O O . THR A 1 107 ? -5.114 6.606 -6.101 1.00 85.62 107 THR A O 1
ATOM 864 N N . ILE A 1 108 ? -6.947 5.911 -5.013 1.00 85.94 108 ILE A N 1
ATOM 865 C CA . ILE A 1 108 ? -7.614 5.374 -6.208 1.00 85.94 108 ILE A CA 1
ATOM 866 C C . ILE A 1 108 ? -7.919 6.496 -7.204 1.00 85.94 108 ILE A C 1
ATOM 868 O O . ILE A 1 108 ? -7.620 6.341 -8.383 1.00 85.94 108 ILE A O 1
ATOM 872 N N . PHE A 1 109 ? -8.450 7.633 -6.745 1.00 86.75 109 PHE A N 1
ATOM 873 C CA . PHE A 1 109 ? -8.671 8.792 -7.616 1.00 86.75 109 PHE A CA 1
ATOM 874 C C . PHE A 1 109 ? -7.370 9.300 -8.240 1.00 86.75 109 PHE A C 1
ATOM 876 O O . PHE A 1 109 ? -7.336 9.563 -9.436 1.00 86.75 109 PHE A O 1
ATOM 883 N N . LEU A 1 110 ? -6.296 9.366 -7.451 1.00 82.75 110 LEU A N 1
ATOM 884 C CA . LEU A 1 110 ? -4.965 9.735 -7.931 1.00 82.75 110 LEU A CA 1
ATOM 885 C C . LEU A 1 110 ? -4.467 8.791 -9.027 1.00 82.75 110 LEU A C 1
ATOM 887 O O . LEU A 1 110 ? -3.882 9.249 -9.991 1.00 82.75 110 LEU A O 1
ATOM 891 N N . ILE A 1 111 ? -4.699 7.484 -8.900 1.00 80.19 111 ILE A N 1
ATOM 892 C CA . ILE A 1 111 ? -4.302 6.509 -9.923 1.00 80.19 111 ILE A CA 1
ATOM 893 C C . ILE A 1 111 ? -5.153 6.664 -11.186 1.00 80.19 111 ILE A C 1
ATOM 895 O O . ILE A 1 111 ? -4.611 6.593 -12.283 1.00 80.19 111 ILE A O 1
ATOM 899 N N . LEU A 1 112 ? -6.464 6.879 -11.041 1.00 79.19 112 LEU A N 1
ATOM 900 C CA . LEU A 1 112 ? -7.381 7.048 -12.171 1.00 79.19 112 LEU A CA 1
ATOM 901 C C . LEU A 1 112 ? -7.104 8.323 -12.976 1.00 79.19 112 LEU A C 1
ATOM 903 O O . LEU A 1 112 ? -7.305 8.314 -14.180 1.00 79.19 112 LEU A O 1
ATOM 907 N N . ASP A 1 113 ? -6.627 9.387 -12.329 1.00 76.19 113 ASP A N 1
ATOM 908 C CA . ASP A 1 113 ? -6.205 10.631 -12.992 1.00 76.19 113 ASP A CA 1
ATOM 909 C C . ASP A 1 113 ? -4.896 10.472 -13.794 1.00 76.19 113 ASP A C 1
ATOM 911 O O . ASP A 1 113 ? -4.572 11.293 -14.645 1.00 76.19 113 ASP A O 1
ATOM 915 N N . GLN A 1 114 ? -4.125 9.411 -13.534 1.00 65.50 114 GLN A N 1
ATOM 916 C CA . GLN A 1 114 ? -2.855 9.120 -14.213 1.00 65.50 114 GLN A CA 1
ATOM 917 C C . GLN A 1 114 ? -3.013 8.150 -15.405 1.00 65.50 114 GLN A C 1
ATOM 919 O O . GLN A 1 114 ? -1.999 7.759 -15.991 1.00 65.50 114 GLN A O 1
ATOM 924 N N . VAL A 1 115 ? -4.247 7.739 -15.736 1.00 56.47 115 VAL A N 1
ATOM 925 C CA . VAL A 1 115 ? -4.618 6.890 -16.891 1.00 56.47 115 VAL A CA 1
ATOM 926 C C . VAL A 1 115 ? -5.173 7.758 -18.013 1.00 56.47 115 VAL A C 1
ATOM 928 O O . VAL A 1 115 ? -4.751 7.534 -19.169 1.00 56.47 115 VAL A O 1
#

Foldseek 3Di:
DVVCLVVLLPDQDDPVSLVVLVVLQVCLVVVLVVQLVCQLVVCVVVVNNVCSDPCNSPPVCLVVNLCSQQVSLVSQLSNLVSVCVVPVDCPPSVVSNVVSVVSNVVSVVVSVVSD

Radius of gyration: 17.24 Å; chains: 1; bounding box: 39×24×46 Å

Secondary structure (DSSP, 8-state):
-HHHHHTTTTS---HHHHHHHHHHHHTHHHHHHHHHHHHHHHHHHTT-TTT-SHHHHHHTTHHHHHHHHHHHHHHHHHHHHHHHHHH--HHHHHHHHHHHHHHHHHHHHHHHTT-

Organism: NCBI:txid667725

Sequence (115 aa):
MVGRVFASPFVSVGFADFWLADQFTSCVSMFLDFEFGICHYALYYAGHHRLADSST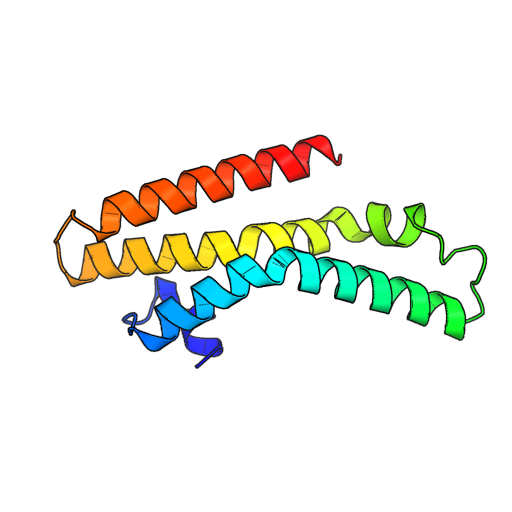CSSNRWPIRAFIYVLPAWFRFAQCLRRYFDTGSAYPHLVNAGKYTASLVATIFLILDQV

pLDDT: mean 83.46, std 6.82, range [56.47, 92.56]